Protein AF-A0A8J6NUK6-F1 (afdb_monomer_lite)

Secondary structure (DSSP, 8-state):
-HHHHHHHHHHHHHHHHHHHHHHHHHHHHS---THHHHHHHHHHHHHHHHHHHS---HHHHHHHHHHHHHHHHHHHHHHHTTTGGGS-HHHHHHHHHHHHHHHHHHHHHHHHHTT-

Foldseek 3Di:
DVVVVVVVVVVVVVVVVVVVVVCVVCVPPLADQLLLVLLVVVLVVVLVVCVVVDVDDSVVSCVVSVVVSVVVVVVCCCVLPVVLVPDDSVVSHVSNVVVNVVNSVVSVVVVVVVVD

Sequence (116 aa):
MIQVLISGLFLGGVYALLAVGLSMAFGIMGVLNLAHGSLAVLAAILYKKTLVRISISPWALGALVAPLFLGLGCMLHLLLVAPFRRLAAAGQIVASLTASLGVALILEDVFVWWQG

InterPro domains:
  IPR052157 Branched-chain amino acid transport system permease [PTHR11795] (1-115)

pLDDT: mean 81.41, std 10.53, range [55.66, 97.0]

Organism: NCBI:txid2841695

Structure (mmCIF, N/CA/C/O backbone):
data_AF-A0A8J6NUK6-F1
#
_entry.id   AF-A0A8J6NUK6-F1
#
loop_
_atom_site.group_PDB
_atom_site.id
_atom_site.type_symbol
_atom_site.label_atom_id
_atom_site.label_alt_id
_atom_site.label_comp_id
_atom_site.label_asym_id
_atom_site.label_entity_id
_atom_site.label_seq_id
_atom_site.pdbx_PDB_ins_code
_atom_site.Cartn_x
_atom_site.Cartn_y
_atom_site.Cartn_z
_atom_site.occupancy
_atom_site.B_iso_or_equiv
_atom_site.auth_seq_id
_atom_site.auth_comp_id
_atom_site.auth_asym_id
_atom_site.auth_atom_id
_atom_site.pdbx_PDB_model_num
ATOM 1 N N . MET A 1 1 ? 17.010 -27.989 19.980 1.00 82.75 1 MET A N 1
ATOM 2 C CA . MET A 1 1 ? 16.172 -27.288 20.983 1.00 82.75 1 MET A CA 1
ATOM 3 C C . MET A 1 1 ? 16.450 -25.786 21.004 1.00 82.75 1 MET A C 1
ATOM 5 O O . MET A 1 1 ? 15.534 -25.036 20.704 1.00 82.75 1 MET A O 1
ATOM 9 N N . ILE A 1 2 ? 17.694 -25.334 21.235 1.00 91.81 2 ILE A N 1
ATOM 10 C CA . ILE A 1 2 ? 18.039 -23.893 21.251 1.00 91.81 2 ILE A CA 1
ATOM 11 C C . ILE A 1 2 ? 17.669 -23.163 19.944 1.00 91.81 2 ILE A C 1
ATOM 13 O O . ILE A 1 2 ? 17.117 -22.071 19.970 1.00 91.81 2 ILE A O 1
ATOM 17 N N . GLN A 1 3 ? 17.891 -23.810 18.797 1.00 90.56 3 GLN A N 1
ATOM 18 C CA . GLN A 1 3 ? 17.586 -23.249 17.479 1.00 90.56 3 GLN A CA 1
ATOM 19 C C . GLN A 1 3 ? 16.086 -22.998 17.278 1.00 90.56 3 GLN A C 1
ATOM 21 O O . GLN A 1 3 ? 15.712 -21.982 16.712 1.00 90.56 3 GLN A O 1
ATOM 26 N N . VAL A 1 4 ? 15.227 -23.880 17.798 1.00 94.56 4 VAL A N 1
ATOM 27 C CA . VAL A 1 4 ? 13.766 -23.719 17.721 1.00 94.56 4 VAL A CA 1
ATOM 28 C C . VAL A 1 4 ? 13.307 -22.548 18.590 1.00 94.56 4 VAL A C 1
ATOM 30 O O . VAL A 1 4 ? 12.456 -21.778 18.157 1.00 94.56 4 VAL A O 1
ATOM 33 N N . LEU A 1 5 ? 13.909 -22.361 19.772 1.00 95.75 5 LEU A N 1
ATOM 34 C CA . LEU A 1 5 ? 13.648 -21.186 20.612 1.00 95.75 5 LEU A CA 1
ATOM 35 C C . LEU A 1 5 ? 14.030 -19.888 19.897 1.00 95.75 5 LEU A C 1
ATOM 37 O O . LEU A 1 5 ? 13.249 -18.942 19.884 1.00 95.75 5 LEU A O 1
ATOM 41 N N . ILE A 1 6 ? 15.217 -19.853 19.289 1.00 96.00 6 ILE A N 1
ATOM 42 C CA . ILE A 1 6 ? 15.708 -18.677 18.566 1.00 96.00 6 ILE A CA 1
ATOM 43 C C . ILE A 1 6 ? 14.787 -18.377 17.378 1.00 96.00 6 ILE A C 1
ATOM 45 O O . ILE A 1 6 ? 14.297 -17.258 17.259 1.00 96.00 6 ILE A O 1
ATOM 49 N N . SER A 1 7 ? 14.469 -19.368 16.541 1.00 95.00 7 SER A N 1
ATOM 50 C CA . SER A 1 7 ? 13.540 -19.190 15.418 1.00 95.00 7 SER A CA 1
ATOM 51 C C . SER A 1 7 ? 12.146 -18.742 15.868 1.00 95.00 7 SER A C 1
ATOM 53 O O . SER A 1 7 ? 11.558 -17.872 15.232 1.00 95.00 7 SER A O 1
ATOM 55 N N . GLY A 1 8 ? 11.634 -19.283 16.978 1.00 95.25 8 GLY A N 1
ATOM 56 C CA . GLY A 1 8 ? 10.360 -18.867 17.563 1.00 95.25 8 GLY A CA 1
ATOM 57 C C . GLY A 1 8 ? 10.376 -17.414 18.042 1.00 95.25 8 GLY A C 1
ATOM 58 O O . GLY A 1 8 ? 9.422 -16.681 17.793 1.00 95.25 8 GLY A O 1
ATOM 59 N N . LEU A 1 9 ? 11.479 -16.970 18.654 1.00 96.62 9 LEU A N 1
ATOM 60 C CA . LEU A 1 9 ? 11.662 -15.581 19.076 1.00 96.62 9 LEU A CA 1
ATOM 61 C C . LEU A 1 9 ? 11.715 -14.626 17.877 1.00 96.62 9 LEU A C 1
ATOM 63 O O . LEU A 1 9 ? 11.047 -13.596 17.893 1.00 96.62 9 LEU A O 1
ATOM 67 N N . PHE A 1 10 ? 12.462 -14.972 16.825 1.00 97.00 10 PHE A N 1
ATOM 68 C CA . PHE A 1 10 ? 12.520 -14.170 15.598 1.00 97.00 10 PHE A CA 1
ATOM 69 C C . PHE A 1 10 ? 11.149 -14.055 14.932 1.00 97.00 10 PHE A C 1
ATOM 71 O O . PHE A 1 10 ? 10.722 -12.958 14.578 1.00 97.00 10 PHE A O 1
ATOM 78 N N . LEU A 1 11 ? 10.435 -15.174 14.802 1.00 96.75 11 LEU A N 1
ATOM 79 C CA . LEU A 1 11 ? 9.109 -15.196 14.197 1.00 96.75 11 LEU A CA 1
ATOM 80 C C . LEU A 1 11 ? 8.096 -14.400 15.039 1.00 96.75 11 LEU A C 1
ATOM 82 O O . LEU A 1 11 ? 7.338 -13.597 14.501 1.00 96.75 11 LEU A O 1
ATOM 86 N N . GLY A 1 12 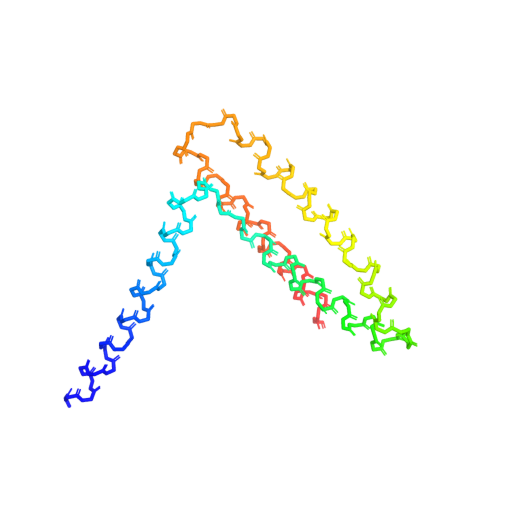? 8.138 -14.557 16.366 1.00 96.38 12 GLY A N 1
ATOM 87 C CA . GLY A 1 12 ? 7.344 -13.762 17.302 1.00 96.38 12 GLY A CA 1
ATOM 88 C C . GLY A 1 12 ? 7.658 -12.268 17.217 1.00 96.38 12 GLY A C 1
ATOM 89 O O . GLY A 1 12 ? 6.741 -11.453 17.233 1.00 96.38 12 GLY A O 1
ATOM 90 N N . GLY A 1 13 ? 8.931 -11.903 17.044 1.00 96.38 13 GLY A N 1
ATOM 91 C CA . GLY A 1 13 ? 9.367 -10.525 16.825 1.00 96.38 13 GLY A CA 1
ATOM 92 C C . GLY A 1 13 ? 8.792 -9.918 15.545 1.00 96.38 13 GLY A C 1
ATOM 93 O O . GLY A 1 13 ? 8.273 -8.805 15.579 1.00 96.38 13 GLY A O 1
ATOM 94 N N . VAL A 1 14 ? 8.803 -10.661 14.433 1.00 97.00 14 VAL A N 1
ATOM 95 C CA . VAL A 1 14 ? 8.172 -10.223 13.175 1.00 97.00 14 VAL A CA 1
ATOM 96 C C . VAL A 1 14 ? 6.671 -9.993 13.369 1.00 97.00 14 VAL A C 1
ATOM 98 O O . VAL A 1 14 ? 6.163 -8.943 12.980 1.00 97.00 14 VAL A O 1
ATOM 101 N N . TYR A 1 15 ? 5.960 -10.914 14.027 1.00 95.19 15 TYR A N 1
ATOM 102 C CA . TYR A 1 15 ? 4.526 -10.746 14.288 1.00 95.19 15 TYR A CA 1
ATOM 103 C C . TYR A 1 15 ? 4.217 -9.597 15.257 1.00 95.19 15 TYR A C 1
ATOM 105 O O . TYR A 1 15 ? 3.254 -8.862 15.039 1.00 95.19 15 TYR A O 1
ATOM 113 N N . ALA A 1 16 ? 5.042 -9.394 16.286 1.00 96.00 16 ALA A N 1
ATOM 114 C CA . ALA A 1 16 ? 4.909 -8.265 17.200 1.00 96.00 16 ALA A CA 1
ATOM 115 C C . ALA A 1 16 ? 5.099 -6.928 16.468 1.00 96.00 16 ALA A C 1
ATOM 117 O O . ALA A 1 16 ? 4.305 -6.008 16.652 1.00 96.00 16 ALA A O 1
ATOM 118 N N . LEU A 1 17 ? 6.098 -6.831 15.585 1.00 95.94 17 LEU A N 1
ATOM 119 C CA . LEU A 1 17 ? 6.331 -5.640 14.765 1.00 95.94 17 LEU A CA 1
ATOM 120 C C . LEU A 1 17 ? 5.171 -5.367 13.801 1.00 95.94 17 LEU A C 1
ATOM 122 O O . LEU A 1 17 ? 4.753 -4.217 13.673 1.00 95.94 17 LEU A O 1
ATOM 126 N N . LEU A 1 18 ? 4.610 -6.405 13.170 1.00 93.44 18 LEU A N 1
ATOM 127 C CA . LEU A 1 18 ? 3.424 -6.271 12.317 1.00 93.44 18 LEU A CA 1
ATOM 128 C C . LEU A 1 18 ? 2.220 -5.733 13.103 1.00 93.44 18 LEU A C 1
ATOM 130 O O . LEU A 1 18 ? 1.558 -4.797 12.653 1.00 93.44 18 LEU A O 1
ATOM 134 N N . ALA A 1 19 ? 1.963 -6.279 14.295 1.00 91.81 19 ALA A N 1
ATOM 135 C CA . ALA A 1 19 ? 0.872 -5.833 15.157 1.00 91.81 19 ALA A CA 1
ATOM 136 C C . ALA A 1 19 ? 1.060 -4.380 15.629 1.00 91.81 19 ALA A C 1
ATOM 138 O O . ALA A 1 19 ? 0.116 -3.590 15.583 1.00 91.81 19 ALA A O 1
ATOM 139 N N . VAL A 1 20 ? 2.276 -4.006 16.038 1.00 93.75 20 VAL A N 1
ATOM 140 C CA . VAL A 1 20 ? 2.603 -2.634 16.458 1.00 93.75 20 VAL A CA 1
ATOM 141 C C . VAL A 1 20 ? 2.470 -1.655 15.294 1.00 93.75 20 VAL A C 1
ATOM 143 O O . VAL A 1 20 ? 1.867 -0.599 15.466 1.00 93.75 20 VAL A O 1
ATOM 146 N N . GLY A 1 21 ? 2.971 -2.001 14.106 1.00 87.06 21 GLY A N 1
ATOM 147 C CA . GLY A 1 21 ? 2.864 -1.152 12.919 1.00 87.06 21 GLY A CA 1
ATOM 148 C C . GLY A 1 21 ? 1.411 -0.888 12.526 1.00 87.06 21 GLY A C 1
ATOM 149 O O . GLY A 1 21 ? 1.031 0.257 12.279 1.00 87.06 21 GLY A O 1
ATOM 150 N N . LEU A 1 22 ? 0.576 -1.928 12.547 1.00 84.56 22 LEU A N 1
ATOM 151 C CA . LEU A 1 22 ? -0.848 -1.803 12.258 1.00 84.56 22 LEU A CA 1
ATOM 152 C C . LEU A 1 22 ? -1.581 -0.988 13.343 1.00 84.56 22 LEU A C 1
ATOM 154 O O . LEU A 1 22 ? -2.366 -0.097 13.021 1.00 84.56 22 LEU A O 1
ATOM 158 N N . SER A 1 23 ? -1.274 -1.231 14.620 1.00 85.44 23 SER A N 1
ATOM 159 C CA . SER A 1 23 ? -1.813 -0.463 15.751 1.00 85.44 23 SER A CA 1
ATOM 160 C C . SER A 1 23 ? -1.443 1.021 15.671 1.00 85.44 23 SER A C 1
ATOM 162 O O . SER A 1 23 ? -2.299 1.880 15.855 1.00 85.44 23 SER A O 1
ATOM 164 N N . MET A 1 24 ? -0.197 1.342 15.314 1.00 84.81 24 MET A N 1
ATOM 165 C CA . MET A 1 24 ? 0.262 2.720 15.132 1.00 84.81 24 MET A CA 1
ATOM 166 C C . MET A 1 24 ? -0.421 3.398 13.938 1.00 84.81 24 MET A C 1
ATOM 168 O O . MET A 1 24 ? -0.850 4.547 14.049 1.00 84.81 24 MET A O 1
ATOM 172 N N . ALA A 1 25 ? -0.573 2.687 12.816 1.00 77.62 25 ALA A N 1
ATOM 173 C CA . ALA A 1 25 ? -1.290 3.196 11.649 1.00 77.62 25 ALA A CA 1
ATOM 174 C C . ALA A 1 25 ? -2.743 3.565 11.997 1.00 77.62 25 ALA A C 1
ATOM 176 O O . ALA A 1 25 ? -3.213 4.641 11.620 1.00 77.62 25 ALA A O 1
ATOM 177 N N . PHE A 1 26 ? -3.433 2.722 12.774 1.00 74.06 26 PHE A N 1
ATOM 178 C CA . PHE A 1 26 ? -4.785 3.011 13.259 1.00 74.06 26 PHE A CA 1
ATOM 179 C C . PHE A 1 26 ? -4.830 4.099 14.330 1.00 74.06 26 PHE A C 1
ATOM 181 O O . PHE A 1 26 ? -5.721 4.946 14.299 1.00 74.06 26 PHE A O 1
ATOM 188 N N . GLY A 1 27 ? -3.875 4.089 15.259 1.00 72.12 27 GLY A N 1
ATOM 189 C CA . GLY A 1 27 ? -3.851 4.974 16.419 1.00 72.12 27 GLY A CA 1
ATOM 190 C C . GLY A 1 27 ? -3.643 6.445 16.069 1.00 72.12 27 GLY A C 1
ATOM 191 O O . GLY A 1 27 ? -4.123 7.307 16.798 1.00 72.12 27 GLY A O 1
ATOM 192 N N . ILE A 1 28 ? -2.963 6.739 14.955 1.00 73.62 28 ILE A N 1
ATOM 193 C CA . ILE A 1 28 ? -2.656 8.119 14.547 1.00 73.62 28 ILE A CA 1
ATOM 194 C C . ILE A 1 28 ? -3.616 8.620 13.460 1.00 73.62 28 ILE A C 1
ATOM 196 O O . ILE A 1 28 ? -4.079 9.755 13.540 1.00 73.62 28 ILE A O 1
ATOM 200 N N . MET A 1 29 ? -3.919 7.809 12.437 1.00 67.44 29 MET A N 1
ATOM 201 C CA . MET A 1 29 ? -4.705 8.278 11.284 1.00 67.44 29 MET A CA 1
ATOM 202 C C . MET A 1 29 ? -6.220 8.133 11.464 1.00 67.44 29 MET A C 1
ATOM 204 O O . MET A 1 29 ? -6.972 8.806 10.762 1.00 67.44 29 MET A O 1
ATOM 208 N N . GLY A 1 30 ? -6.694 7.250 12.352 1.00 64.56 30 GLY A N 1
ATOM 209 C CA . GLY A 1 30 ? -8.129 6.995 12.561 1.00 64.56 30 GLY A CA 1
ATOM 210 C C . GLY A 1 30 ? -8.880 6.425 11.343 1.00 64.56 30 GLY A C 1
ATOM 211 O O . GLY A 1 30 ? -10.073 6.151 11.432 1.00 64.56 30 GLY A O 1
ATOM 212 N N . VAL A 1 31 ? -8.200 6.241 10.206 1.00 65.31 31 VAL A N 1
ATOM 213 C CA . VAL A 1 31 ? -8.721 5.705 8.943 1.00 65.31 31 VAL A CA 1
ATOM 214 C C . VAL A 1 31 ? -7.579 4.966 8.242 1.00 65.31 31 VAL A C 1
ATOM 216 O O . VAL 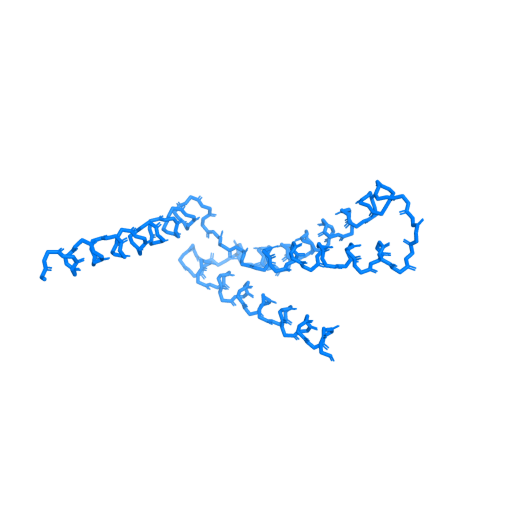A 1 31 ? -6.516 5.545 8.020 1.00 65.31 31 VAL A O 1
ATOM 219 N N . LEU A 1 32 ? -7.794 3.703 7.863 1.00 71.00 32 LEU A N 1
ATOM 220 C CA . LEU A 1 32 ? -6.856 2.946 7.028 1.00 71.00 32 LEU A CA 1
ATOM 221 C C . LEU A 1 32 ? -7.440 2.788 5.627 1.00 71.00 32 LEU A C 1
ATOM 223 O O . LEU A 1 32 ? -8.528 2.243 5.465 1.00 71.00 32 LEU A O 1
ATOM 227 N N . ASN A 1 33 ? -6.707 3.251 4.616 1.00 76.94 33 ASN A N 1
ATOM 228 C CA . ASN A 1 33 ? -7.083 3.093 3.216 1.00 76.94 33 ASN A CA 1
ATOM 229 C C . ASN A 1 33 ? -6.203 2.027 2.550 1.00 76.94 33 ASN A C 1
ATOM 231 O O . ASN A 1 33 ? -5.140 2.341 2.013 1.00 76.94 33 ASN A O 1
ATOM 235 N N . LEU A 1 34 ? -6.657 0.771 2.569 1.00 76.94 34 LEU A N 1
ATOM 236 C CA . LEU A 1 34 ? -5.946 -0.347 1.936 1.00 76.94 34 LEU A CA 1
ATOM 237 C C . LEU A 1 34 ? -5.974 -0.279 0.399 1.00 76.94 34 LEU A C 1
ATOM 239 O O . LEU A 1 34 ? -5.026 -0.710 -0.260 1.00 76.94 34 LEU A O 1
ATOM 243 N N . ALA A 1 35 ? -7.004 0.345 -0.181 1.00 80.00 35 ALA A N 1
ATOM 244 C CA . ALA A 1 35 ? -7.138 0.503 -1.628 1.00 80.00 35 ALA A CA 1
ATOM 245 C C . ALA A 1 35 ? -6.022 1.373 -2.236 1.00 80.00 35 ALA A C 1
ATOM 247 O O . ALA A 1 35 ? -5.652 1.188 -3.397 1.00 80.00 35 ALA A O 1
ATOM 248 N N . HIS A 1 36 ? -5.427 2.284 -1.458 1.00 81.25 36 HIS A N 1
ATOM 249 C CA . HIS A 1 36 ? -4.315 3.112 -1.927 1.00 81.25 36 HIS A CA 1
ATOM 250 C C . HIS A 1 36 ? -3.112 2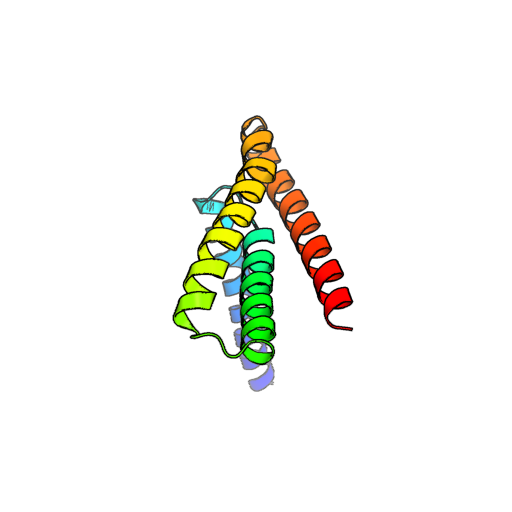.276 -2.397 1.00 81.25 36 HIS A C 1
ATOM 252 O O . HIS A 1 36 ? -2.536 2.569 -3.444 1.00 81.25 36 HIS A O 1
ATOM 258 N N . GLY A 1 37 ? -2.777 1.204 -1.668 1.00 82.25 37 GLY A N 1
ATOM 259 C CA . GLY A 1 37 ? -1.696 0.294 -2.052 1.00 82.25 37 GLY A CA 1
ATOM 260 C C . GLY A 1 37 ? -1.986 -0.405 -3.381 1.00 82.25 37 GLY A C 1
ATOM 261 O O . GLY A 1 37 ? -1.156 -0.375 -4.288 1.00 82.25 37 GLY A O 1
ATOM 262 N N . SER A 1 38 ? -3.198 -0.949 -3.536 1.00 84.94 38 SER A N 1
ATOM 263 C CA . SER A 1 38 ? -3.629 -1.611 -4.779 1.00 84.94 38 SER A CA 1
ATOM 264 C C . SER A 1 38 ? -3.615 -0.671 -5.995 1.00 84.94 38 SER A C 1
ATOM 266 O O . SER A 1 38 ? -3.150 -1.049 -7.070 1.00 84.94 38 SER A O 1
ATOM 268 N N . LEU A 1 39 ? -4.015 0.595 -5.820 1.00 85.50 39 LEU A N 1
ATOM 269 C CA . LEU A 1 39 ? -3.934 1.626 -6.859 1.00 85.50 39 LEU A CA 1
ATOM 270 C C . LEU A 1 39 ? -2.493 1.928 -7.282 1.00 85.50 39 LEU A C 1
ATOM 272 O O . LEU A 1 39 ? -2.227 2.089 -8.472 1.00 85.50 39 LEU A O 1
ATOM 276 N N . ALA A 1 40 ? -1.566 2.020 -6.326 1.00 86.75 40 ALA A N 1
ATOM 277 C CA . ALA A 1 40 ? -0.162 2.295 -6.620 1.00 86.75 40 ALA A CA 1
ATOM 278 C C . ALA A 1 40 ? 0.478 1.152 -7.426 1.00 86.75 40 ALA A C 1
ATOM 280 O O . ALA A 1 40 ? 1.204 1.396 -8.393 1.00 86.75 40 ALA A O 1
ATOM 281 N N . VAL A 1 41 ? 0.152 -0.097 -7.079 1.00 88.38 41 VAL A N 1
ATOM 282 C CA . VAL A 1 41 ? 0.579 -1.283 -7.836 1.00 88.38 41 VAL A CA 1
ATOM 283 C C . VAL A 1 41 ? -0.005 -1.258 -9.251 1.00 88.38 41 VAL A C 1
ATOM 285 O O . VAL A 1 41 ? 0.727 -1.462 -10.224 1.00 88.38 41 VAL A O 1
ATOM 288 N N . LEU A 1 42 ? -1.292 -0.926 -9.390 1.00 86.56 42 LEU A N 1
ATOM 289 C CA . LEU A 1 42 ? -1.946 -0.794 -10.691 1.00 86.56 42 LEU A CA 1
ATOM 290 C C . LEU A 1 42 ? -1.247 0.262 -11.567 1.00 86.56 42 LEU A C 1
ATOM 292 O O . LEU A 1 42 ? -0.962 -0.001 -12.737 1.00 86.56 42 LEU A O 1
ATOM 296 N N . ALA A 1 43 ? -0.893 1.415 -10.991 1.00 87.19 43 ALA A N 1
ATOM 297 C CA . ALA A 1 43 ? -0.164 2.481 -11.677 1.00 87.19 43 ALA A CA 1
ATOM 298 C C . ALA A 1 43 ? 1.188 2.007 -12.216 1.00 87.19 43 ALA A C 1
ATOM 300 O O . ALA A 1 43 ? 1.504 2.216 -13.390 1.00 87.19 43 ALA A O 1
ATOM 301 N N . ALA A 1 44 ? 1.971 1.328 -11.374 1.00 87.88 44 ALA A N 1
ATOM 302 C CA . ALA A 1 44 ? 3.296 0.835 -11.730 1.00 87.88 44 ALA A CA 1
ATOM 303 C C . ALA A 1 44 ? 3.244 -0.177 -12.884 1.00 87.88 44 ALA A C 1
ATOM 305 O O . ALA A 1 44 ? 4.098 -0.173 -13.775 1.00 87.88 44 ALA A O 1
ATOM 306 N N . ILE A 1 45 ? 2.223 -1.032 -12.907 1.00 86.19 45 ILE A N 1
ATOM 307 C CA . ILE A 1 45 ? 2.092 -2.061 -13.939 1.00 86.19 45 ILE A CA 1
ATOM 308 C C . ILE A 1 45 ? 1.575 -1.465 -15.243 1.00 86.19 45 ILE A C 1
ATOM 310 O O . ILE A 1 45 ? 2.075 -1.822 -16.312 1.00 86.19 45 ILE A O 1
ATOM 314 N N . LEU A 1 46 ? 0.620 -0.537 -15.174 1.00 86.00 46 LEU A N 1
ATOM 315 C CA . LEU A 1 46 ? 0.128 0.174 -16.349 1.00 86.00 46 LEU A CA 1
ATOM 316 C C . LEU A 1 46 ? 1.259 0.981 -17.002 1.00 86.00 46 LEU A C 1
ATOM 318 O O . LEU A 1 46 ? 1.448 0.910 -18.218 1.00 86.00 46 LEU A O 1
ATOM 322 N N . TYR A 1 47 ? 2.082 1.645 -16.187 1.00 88.12 47 TYR A N 1
ATOM 323 C CA . TYR A 1 47 ? 3.319 2.296 -16.615 1.00 88.12 47 TYR A CA 1
ATOM 324 C C . TYR A 1 47 ? 4.272 1.310 -17.306 1.00 88.12 47 TYR A C 1
ATOM 326 O O . TYR A 1 47 ? 4.667 1.538 -18.450 1.00 88.12 47 TYR A O 1
ATOM 334 N N . LYS A 1 48 ? 4.576 0.166 -16.675 1.00 87.25 48 LYS A N 1
ATOM 335 C CA . LYS A 1 48 ? 5.460 -0.861 -17.249 1.00 87.25 48 LYS A CA 1
ATOM 336 C C . LYS A 1 48 ? 4.936 -1.412 -18.581 1.00 87.25 48 LYS A C 1
ATOM 338 O O . LYS A 1 48 ? 5.693 -1.467 -19.546 1.00 87.25 48 LYS A O 1
ATOM 343 N N . LYS A 1 49 ? 3.663 -1.825 -18.669 1.00 85.00 49 LYS A N 1
ATOM 344 C CA . LYS A 1 49 ? 3.098 -2.380 -19.917 1.00 85.00 49 LYS A CA 1
ATOM 345 C C . LYS A 1 49 ? 3.108 -1.344 -21.044 1.00 85.00 49 LYS A C 1
ATOM 347 O O . LYS A 1 49 ? 3.360 -1.706 -22.191 1.00 85.00 49 LYS A O 1
ATOM 352 N N . THR A 1 50 ? 2.855 -0.076 -20.726 1.00 84.31 50 THR A N 1
ATOM 353 C CA . THR A 1 50 ? 2.814 0.998 -21.728 1.00 84.31 50 THR A CA 1
ATOM 354 C C . THR A 1 50 ? 4.216 1.359 -22.214 1.00 84.31 50 THR A C 1
ATOM 356 O O . THR A 1 50 ? 4.403 1.489 -23.417 1.00 84.31 50 THR A O 1
ATOM 359 N N . LEU A 1 51 ? 5.211 1.396 -21.320 1.00 86.69 51 LEU A N 1
ATOM 360 C CA . LEU A 1 51 ? 6.628 1.552 -21.680 1.00 86.69 51 LEU A CA 1
ATOM 361 C C . LEU A 1 51 ? 7.133 0.463 -22.632 1.00 86.69 51 LEU A C 1
ATOM 363 O O . LEU A 1 51 ? 7.929 0.737 -23.522 1.00 86.69 51 LEU A O 1
ATOM 367 N N . VAL A 1 52 ? 6.695 -0.782 -22.427 1.00 81.44 52 VAL A N 1
ATOM 368 C CA . VAL A 1 52 ? 7.123 -1.918 -23.257 1.00 81.44 52 VAL A CA 1
ATOM 369 C C . VAL A 1 52 ? 6.455 -1.892 -24.635 1.00 81.44 52 VAL A C 1
ATOM 371 O O . VAL A 1 52 ? 7.072 -2.293 -25.617 1.00 81.44 52 VAL A O 1
ATOM 374 N N . ARG A 1 53 ? 5.199 -1.437 -24.727 1.00 78.25 53 ARG A N 1
ATOM 375 C CA . ARG A 1 53 ? 4.441 -1.409 -25.992 1.00 78.25 53 ARG A CA 1
ATOM 376 C C . ARG A 1 53 ? 4.686 -0.157 -26.823 1.00 78.25 53 ARG A C 1
ATOM 378 O O . ARG A 1 53 ? 4.595 -0.218 -28.043 1.00 78.25 53 ARG A O 1
ATOM 385 N N . ILE A 1 54 ? 4.941 0.969 -26.170 1.00 75.25 54 ILE A N 1
ATOM 386 C CA . ILE A 1 54 ? 5.110 2.263 -26.813 1.00 75.25 54 ILE A CA 1
ATOM 387 C C . ILE A 1 54 ? 6.448 2.815 -26.334 1.00 75.25 54 ILE A C 1
ATOM 389 O O . ILE A 1 54 ? 6.600 3.134 -25.158 1.00 75.25 54 ILE A O 1
ATOM 393 N N . SER A 1 55 ? 7.421 2.924 -27.240 1.00 73.44 55 SER A N 1
ATOM 394 C CA . SER A 1 55 ? 8.769 3.450 -26.973 1.00 73.44 55 SER A CA 1
ATOM 395 C C . SER A 1 55 ? 8.769 4.972 -26.733 1.00 73.44 55 SER A C 1
ATOM 397 O O . SER A 1 55 ? 9.517 5.718 -27.358 1.00 73.44 55 SER A O 1
ATOM 399 N N . ILE A 1 56 ? 7.890 5.451 -25.852 1.00 78.44 56 ILE A N 1
ATOM 400 C CA . ILE A 1 56 ? 7.833 6.831 -25.372 1.00 78.44 56 ILE A CA 1
ATOM 401 C C . ILE A 1 56 ? 8.914 7.029 -24.303 1.00 78.44 56 ILE A C 1
ATOM 403 O O . ILE A 1 56 ? 9.250 6.111 -23.554 1.00 78.44 56 ILE A O 1
ATOM 407 N N . SER A 1 57 ? 9.437 8.255 -24.204 1.00 85.31 57 SER A N 1
ATOM 408 C CA . SER A 1 57 ? 10.338 8.654 -23.119 1.00 85.31 57 SER A CA 1
ATOM 409 C C . SER A 1 57 ? 9.726 8.322 -21.743 1.00 85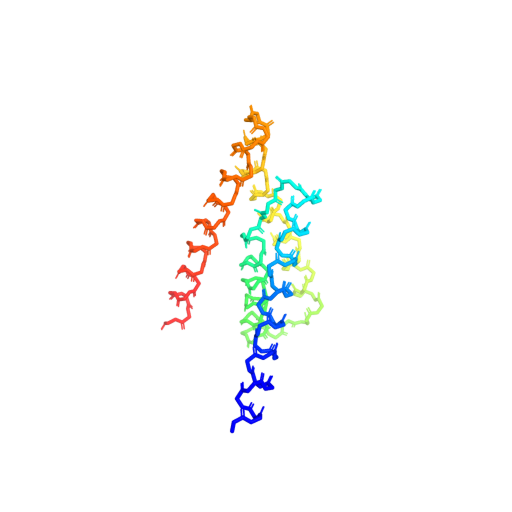.31 57 SER A C 1
ATOM 411 O O . SER A 1 57 ? 8.612 8.778 -21.460 1.00 85.31 57 SER A O 1
ATOM 413 N N . PRO A 1 58 ? 10.439 7.599 -20.856 1.00 83.69 58 PRO A N 1
ATOM 414 C CA . PRO A 1 58 ? 9.947 7.229 -19.523 1.00 83.69 58 PRO A CA 1
ATOM 415 C C . PRO A 1 58 ? 9.405 8.417 -18.719 1.00 83.69 58 PRO A C 1
ATOM 417 O O . PRO A 1 58 ? 8.393 8.316 -18.029 1.00 83.69 58 PRO A O 1
ATOM 420 N N . TRP A 1 59 ? 10.034 9.580 -18.885 1.00 86.75 59 TRP A N 1
ATOM 421 C CA . TRP A 1 59 ? 9.654 10.826 -18.228 1.00 86.75 59 TRP A CA 1
ATOM 422 C C . TRP A 1 59 ? 8.289 11.348 -18.690 1.00 86.75 59 TRP A C 1
ATOM 424 O O . TRP A 1 59 ? 7.481 11.769 -17.866 1.00 86.75 59 TRP A O 1
ATOM 434 N N . ALA A 1 60 ? 8.003 11.274 -19.993 1.00 86.88 60 ALA A N 1
ATOM 435 C CA . ALA A 1 60 ? 6.732 11.728 -20.556 1.00 86.88 60 ALA A CA 1
ATOM 436 C C . ALA A 1 60 ? 5.573 10.817 -20.131 1.00 86.88 60 ALA A C 1
ATOM 438 O O . ALA A 1 60 ? 4.494 11.298 -19.788 1.00 86.88 60 ALA A O 1
ATOM 439 N N . LEU A 1 61 ? 5.806 9.501 -20.089 1.00 87.56 61 LEU A N 1
ATOM 440 C CA . LEU A 1 61 ? 4.799 8.561 -19.607 1.00 87.56 61 LEU A CA 1
ATOM 441 C C . LEU A 1 61 ? 4.555 8.725 -18.100 1.00 87.56 61 LEU A C 1
ATOM 443 O O . LEU A 1 61 ? 3.407 8.713 -17.662 1.00 87.56 61 LEU A O 1
ATOM 447 N N . GLY A 1 62 ? 5.614 8.923 -17.310 1.00 85.19 62 GLY A N 1
ATOM 448 C CA . GLY A 1 62 ? 5.498 9.169 -15.872 1.00 85.19 62 GLY A CA 1
ATOM 449 C C . GLY A 1 62 ? 4.684 10.429 -15.576 1.00 85.19 62 GLY A C 1
ATOM 450 O O . GLY A 1 62 ? 3.795 10.401 -14.727 1.00 85.19 62 GLY A O 1
ATOM 451 N N . ALA A 1 63 ? 4.912 11.496 -16.348 1.00 88.81 63 ALA A N 1
ATOM 452 C CA . ALA A 1 63 ? 4.160 12.743 -16.251 1.00 88.81 63 ALA A CA 1
ATOM 453 C C . ALA A 1 63 ? 2.665 12.596 -16.593 1.00 88.81 63 ALA A C 1
ATOM 455 O O . ALA A 1 63 ? 1.867 13.398 -16.120 1.00 88.81 63 ALA A O 1
ATOM 456 N N . LEU A 1 64 ? 2.269 11.580 -17.370 1.00 87.38 64 LEU A N 1
ATOM 457 C CA . LEU A 1 64 ? 0.866 11.290 -17.688 1.00 87.38 64 LEU A CA 1
ATOM 458 C C . LEU A 1 64 ? 0.215 10.346 -16.665 1.00 87.38 64 LEU A C 1
ATOM 460 O O . LEU A 1 64 ? -0.908 10.578 -16.220 1.00 87.38 64 LEU A O 1
ATOM 464 N N . VAL A 1 65 ? 0.918 9.278 -16.279 1.00 87.12 65 VAL A N 1
ATOM 465 C CA . VAL A 1 65 ? 0.397 8.254 -15.361 1.00 87.12 65 VAL A CA 1
ATOM 466 C C . VAL A 1 65 ? 0.239 8.814 -13.945 1.00 87.12 65 VAL A C 1
ATOM 468 O O . VAL A 1 65 ? -0.762 8.530 -13.290 1.00 87.12 65 VAL A O 1
ATOM 471 N N . ALA A 1 66 ? 1.175 9.648 -13.482 1.00 86.38 66 ALA A N 1
ATOM 472 C CA . ALA A 1 66 ? 1.126 10.238 -12.145 1.00 86.38 66 ALA A CA 1
ATOM 473 C C . ALA A 1 66 ? -0.164 11.047 -11.870 1.00 86.38 66 ALA A C 1
ATOM 475 O O . ALA A 1 66 ? -0.860 10.712 -10.910 1.00 86.38 66 ALA A O 1
ATOM 476 N N . PRO A 1 67 ? -0.554 12.055 -12.679 1.00 88.62 67 PRO A N 1
ATOM 477 C CA . PRO A 1 67 ? -1.783 12.812 -12.438 1.00 88.62 67 PRO A CA 1
ATOM 478 C C . PRO A 1 67 ? -3.050 11.972 -12.635 1.00 88.62 67 PRO A C 1
ATOM 480 O O . PRO A 1 67 ? -4.025 12.177 -11.914 1.00 88.62 67 PRO A O 1
ATOM 483 N N . LEU A 1 68 ? -3.041 10.997 -13.551 1.00 89.06 68 LEU A N 1
ATOM 484 C CA . LEU A 1 68 ? -4.178 10.098 -13.764 1.00 89.06 68 LEU A CA 1
ATOM 485 C C . LEU A 1 68 ? -4.487 9.283 -12.497 1.00 89.06 68 LEU A C 1
ATOM 487 O O . LEU A 1 68 ? -5.626 9.248 -12.027 1.00 89.06 68 LEU A O 1
ATOM 491 N N . PHE A 1 69 ? -3.460 8.663 -11.912 1.00 86.94 69 PHE A N 1
ATOM 492 C CA . PHE A 1 69 ? -3.609 7.858 -10.700 1.00 86.94 69 PHE A CA 1
ATOM 493 C C . PHE A 1 69 ? -3.785 8.702 -9.439 1.00 86.94 69 PHE A C 1
ATOM 495 O O . PHE A 1 69 ? -4.469 8.269 -8.513 1.00 86.94 69 PHE A O 1
ATOM 502 N N . LEU A 1 70 ? -3.257 9.927 -9.419 1.00 86.88 70 LEU A N 1
ATOM 503 C CA . LEU A 1 70 ? -3.568 10.905 -8.380 1.00 86.88 70 LEU A CA 1
ATOM 504 C C . LEU A 1 70 ? -5.058 11.285 -8.409 1.00 86.88 70 LEU A C 1
ATOM 506 O O . LEU A 1 70 ? -5.701 11.317 -7.361 1.00 86.88 70 LEU A O 1
ATOM 510 N N . GLY A 1 71 ? -5.628 11.499 -9.598 1.00 87.62 71 GLY A N 1
ATOM 511 C CA . GLY A 1 71 ? -7.057 11.756 -9.784 1.00 87.62 71 GLY A CA 1
ATOM 512 C C . GLY A 1 71 ? -7.927 10.586 -9.323 1.00 87.62 71 GLY A C 1
ATOM 513 O O . GLY A 1 71 ? -8.851 10.783 -8.535 1.00 87.62 71 GLY A O 1
ATOM 514 N N . LEU A 1 72 ? -7.589 9.361 -9.735 1.00 84.56 72 LEU A N 1
ATOM 515 C CA . LEU A 1 72 ? -8.272 8.141 -9.284 1.00 84.56 72 LEU A CA 1
ATOM 516 C C . LEU A 1 72 ? -8.177 7.945 -7.767 1.00 84.56 72 LEU A C 1
ATOM 518 O O . LEU A 1 72 ? -9.179 7.642 -7.122 1.00 84.56 72 LEU A O 1
ATOM 522 N N . GLY A 1 73 ? -6.996 8.161 -7.185 1.00 82.31 73 GLY A N 1
ATOM 523 C CA . GLY A 1 73 ? -6.784 8.084 -5.742 1.00 82.31 73 GLY A CA 1
ATOM 524 C C . GLY A 1 73 ? -7.589 9.132 -4.974 1.00 82.31 73 GLY A C 1
ATOM 525 O O . GLY A 1 73 ? -8.191 8.814 -3.950 1.00 82.31 73 GLY A O 1
ATOM 526 N N . CYS A 1 74 ? -7.664 10.360 -5.493 1.00 81.88 74 CYS A N 1
ATOM 527 C CA . CYS A 1 74 ? -8.465 11.433 -4.910 1.00 81.88 74 CYS A CA 1
ATOM 528 C C . CYS A 1 74 ? -9.968 11.127 -5.007 1.00 81.88 74 CYS A C 1
ATOM 530 O O . CYS A 1 74 ? -10.696 11.277 -4.028 1.00 81.88 74 CYS A O 1
ATOM 532 N N . MET A 1 75 ? -10.425 10.606 -6.149 1.00 81.81 75 MET A N 1
ATOM 533 C CA . MET A 1 75 ? -11.811 10.177 -6.344 1.00 81.81 75 MET A CA 1
ATOM 534 C C . MET A 1 75 ? -12.195 9.062 -5.366 1.00 81.81 75 MET A C 1
ATOM 536 O O . MET A 1 75 ? -13.227 9.152 -4.706 1.00 81.81 75 MET A O 1
ATOM 540 N N . LEU A 1 76 ? -11.338 8.050 -5.205 1.00 78.12 76 LEU A N 1
ATOM 541 C CA . LEU A 1 76 ? -11.536 6.976 -4.232 1.00 78.12 76 LEU A CA 1
ATOM 542 C C . LEU A 1 76 ? -11.533 7.491 -2.793 1.00 78.12 76 LEU A C 1
ATOM 544 O O . LEU A 1 76 ? -12.371 7.073 -2.000 1.00 78.12 76 LEU A O 1
ATOM 548 N N . HIS A 1 77 ? -10.656 8.437 -2.457 1.00 74.50 77 HIS A N 1
ATOM 549 C CA . HIS A 1 77 ? -10.660 9.077 -1.145 1.00 74.50 77 HIS A CA 1
ATOM 550 C C . HIS A 1 77 ? -11.974 9.834 -0.893 1.00 74.50 77 HIS A C 1
ATOM 552 O O . HIS A 1 77 ? -12.569 9.709 0.175 1.00 74.50 77 HIS A O 1
ATOM 558 N N . LEU A 1 78 ? -12.482 10.578 -1.876 1.00 72.19 78 LEU A N 1
ATOM 559 C CA . LEU A 1 78 ? -13.758 11.283 -1.757 1.00 72.19 78 LEU A CA 1
ATOM 560 C C . LEU A 1 78 ? -14.942 10.313 -1.634 1.00 72.19 78 LEU A C 1
ATOM 562 O O . LEU A 1 78 ? -15.827 10.546 -0.819 1.00 72.19 78 LEU A O 1
ATOM 566 N N . LEU A 1 79 ? -14.947 9.203 -2.373 1.00 69.81 79 LEU A N 1
ATOM 567 C CA . LEU A 1 79 ? -16.012 8.196 -2.308 1.00 69.81 79 LEU A CA 1
ATOM 568 C C . LEU A 1 79 ? -15.976 7.333 -1.039 1.00 69.81 79 LEU A C 1
ATOM 570 O O . LEU A 1 79 ? -17.030 6.930 -0.561 1.00 69.81 79 LEU A O 1
ATOM 574 N N . LEU A 1 80 ? -14.795 7.046 -0.485 1.00 66.94 80 LEU A N 1
ATOM 575 C CA . LEU A 1 80 ? -14.633 6.117 0.642 1.00 66.94 80 LEU A CA 1
ATOM 576 C C . LEU A 1 80 ? -14.391 6.798 1.988 1.00 66.94 80 LEU A C 1
ATOM 578 O O . LEU A 1 80 ? -14.587 6.169 3.019 1.00 66.94 80 LEU A O 1
ATOM 582 N N . VAL A 1 81 ? -13.942 8.053 2.020 1.00 64.44 81 VAL A N 1
ATOM 583 C CA . VAL A 1 81 ? -13.623 8.757 3.276 1.00 64.44 81 VAL A CA 1
ATOM 584 C C . VAL A 1 81 ? -14.618 9.881 3.542 1.00 64.44 81 VAL A C 1
ATOM 586 O O . VAL A 1 81 ? -15.076 10.043 4.676 1.00 64.44 81 VAL A O 1
ATOM 589 N N . ALA A 1 82 ? -15.027 10.633 2.513 1.00 65.44 82 ALA A N 1
ATOM 590 C CA . ALA A 1 82 ? -15.968 11.740 2.691 1.00 65.44 82 ALA A CA 1
ATOM 591 C C . ALA A 1 82 ? -17.360 11.323 3.220 1.00 65.44 82 ALA A C 1
ATOM 593 O O . ALA A 1 82 ? -17.869 12.039 4.088 1.00 65.44 82 ALA A O 1
ATOM 594 N N . PRO A 1 83 ? -17.983 10.199 2.795 1.00 61.31 83 PRO A N 1
ATOM 595 C CA . PRO A 1 83 ? -19.292 9.814 3.330 1.00 61.31 83 PRO A CA 1
ATOM 596 C C . PRO A 1 83 ? -19.216 9.229 4.746 1.00 61.31 83 PRO A C 1
ATOM 598 O O . PRO A 1 83 ? -20.137 9.426 5.538 1.00 61.31 83 PRO A O 1
ATOM 601 N N . PHE A 1 84 ? -18.107 8.579 5.110 1.00 58.28 84 PHE A N 1
ATOM 602 C CA . PHE A 1 84 ? -17.946 7.943 6.424 1.00 58.28 84 PHE A CA 1
ATOM 603 C C . PHE A 1 84 ? -17.547 8.919 7.533 1.00 58.28 84 PHE A C 1
ATOM 605 O O . PHE A 1 84 ? -17.697 8.598 8.709 1.00 58.28 84 PHE A O 1
ATOM 612 N N . ARG A 1 85 ? -17.149 10.150 7.183 1.00 58.28 85 ARG A N 1
ATOM 613 C CA . ARG A 1 85 ? -16.867 11.237 8.139 1.00 58.28 85 ARG A CA 1
ATOM 614 C C . ARG A 1 85 ? -18.089 11.669 8.971 1.00 58.28 85 ARG A C 1
ATOM 616 O O . ARG A 1 85 ? -17.947 12.482 9.876 1.00 58.28 85 ARG A O 1
ATOM 623 N N . ARG A 1 86 ? -19.292 11.173 8.648 1.00 56.91 86 ARG A N 1
ATOM 624 C CA . ARG A 1 86 ? -20.542 11.430 9.387 1.00 56.91 86 ARG A CA 1
ATOM 625 C C . ARG A 1 86 ? -20.888 10.352 10.428 1.00 56.91 86 ARG A C 1
ATOM 627 O O . ARG A 1 86 ? -21.852 10.541 11.164 1.00 56.91 86 ARG A O 1
ATOM 634 N N . LEU A 1 87 ? -20.149 9.239 10.495 1.00 57.22 87 LEU A N 1
ATOM 635 C CA . LEU A 1 87 ? -20.369 8.168 11.476 1.00 57.22 87 LEU A CA 1
ATOM 636 C C . LEU A 1 87 ? -19.546 8.389 12.756 1.00 57.22 87 LEU A C 1
ATOM 638 O O . LEU A 1 87 ? -18.496 9.022 12.730 1.00 57.22 87 LEU A O 1
ATOM 642 N N . ALA A 1 88 ? -20.012 7.834 13.880 1.00 55.66 88 ALA A N 1
ATOM 643 C CA . ALA A 1 88 ? -19.280 7.855 15.147 1.00 55.66 88 ALA A CA 1
ATOM 644 C C . ALA A 1 88 ? -17.878 7.222 15.008 1.00 55.66 88 ALA A C 1
ATOM 646 O O . ALA A 1 88 ? -17.718 6.208 14.324 1.00 55.66 88 ALA A O 1
ATOM 647 N N . ALA A 1 89 ? -16.881 7.789 15.700 1.00 59.41 89 ALA A N 1
ATOM 648 C CA . ALA A 1 89 ? -15.450 7.504 15.518 1.00 59.41 89 ALA A CA 1
ATOM 649 C C . ALA A 1 89 ? -15.068 6.007 15.532 1.00 59.41 89 ALA A C 1
ATOM 651 O O . ALA A 1 89 ? -14.231 5.578 14.742 1.00 59.41 89 ALA A O 1
ATOM 652 N N . ALA A 1 90 ? -15.712 5.185 16.371 1.00 58.16 90 ALA A N 1
ATOM 653 C CA . ALA A 1 90 ? -15.457 3.740 16.419 1.00 58.16 90 ALA A CA 1
ATOM 654 C C . ALA A 1 90 ? -16.033 2.979 15.205 1.00 58.16 90 ALA A C 1
ATOM 656 O O . ALA A 1 90 ? -15.400 2.062 14.686 1.00 58.16 90 ALA A O 1
ATOM 657 N N . GLY A 1 91 ? -17.209 3.382 14.712 1.00 61.34 91 GLY A N 1
ATOM 658 C CA . GLY A 1 91 ? -17.812 2.807 13.505 1.00 61.34 91 GLY A CA 1
ATOM 659 C C . GLY A 1 91 ? -17.083 3.229 12.227 1.00 61.34 91 GLY A C 1
ATOM 660 O O . GLY A 1 91 ? -17.056 2.480 11.255 1.00 61.34 91 GLY A O 1
ATOM 661 N N . GLN A 1 92 ? -16.440 4.397 12.242 1.00 66.06 92 GLN A N 1
ATOM 662 C CA . GLN A 1 92 ? -15.700 4.943 11.107 1.00 66.06 92 GLN A CA 1
ATOM 663 C C . GLN A 1 92 ? -14.436 4.131 10.772 1.00 66.06 92 GLN A C 1
ATOM 665 O O . GLN A 1 92 ? -14.154 3.907 9.592 1.00 66.06 92 GLN A O 1
ATOM 670 N N . ILE A 1 93 ? -13.708 3.635 11.781 1.00 68.38 93 ILE A N 1
ATOM 671 C CA . ILE A 1 93 ? -12.507 2.805 11.574 1.00 68.38 93 ILE A CA 1
ATOM 672 C C . ILE A 1 93 ? -12.891 1.488 10.895 1.00 68.38 93 ILE A C 1
ATOM 674 O O . ILE A 1 93 ? -12.351 1.156 9.844 1.00 68.38 93 ILE A O 1
ATOM 678 N N . VAL A 1 94 ? -13.864 0.766 11.459 1.00 71.31 94 VAL A N 1
ATOM 679 C CA . VAL A 1 94 ? -14.289 -0.542 10.935 1.00 71.31 94 VAL A CA 1
ATOM 680 C C . VAL A 1 94 ? -14.917 -0.395 9.548 1.00 71.31 94 VAL A C 1
ATOM 682 O O . VAL A 1 94 ? -14.575 -1.146 8.641 1.00 71.31 94 VAL A O 1
ATOM 685 N N . ALA A 1 95 ? -15.768 0.612 9.338 1.00 73.88 95 ALA A N 1
ATOM 686 C CA . ALA A 1 95 ? -16.418 0.821 8.048 1.00 73.88 95 ALA A CA 1
ATOM 687 C C . ALA A 1 95 ? -15.429 1.220 6.939 1.00 73.88 95 ALA A C 1
ATOM 689 O O . ALA A 1 95 ? -15.508 0.686 5.834 1.00 73.88 95 ALA A O 1
ATOM 690 N N . SER A 1 96 ? -14.472 2.112 7.224 1.00 75.44 96 SER A N 1
ATOM 691 C CA . SER A 1 96 ? -13.448 2.512 6.244 1.00 75.44 96 SER A CA 1
ATOM 692 C C . SER A 1 96 ? -12.471 1.381 5.918 1.00 75.44 96 SER A C 1
ATOM 694 O O . SER A 1 96 ? -12.085 1.219 4.760 1.00 75.44 96 SER A O 1
ATOM 696 N N . LEU A 1 97 ? -12.133 0.548 6.905 1.00 79.38 97 LEU A N 1
ATOM 697 C CA . LEU A 1 97 ? -11.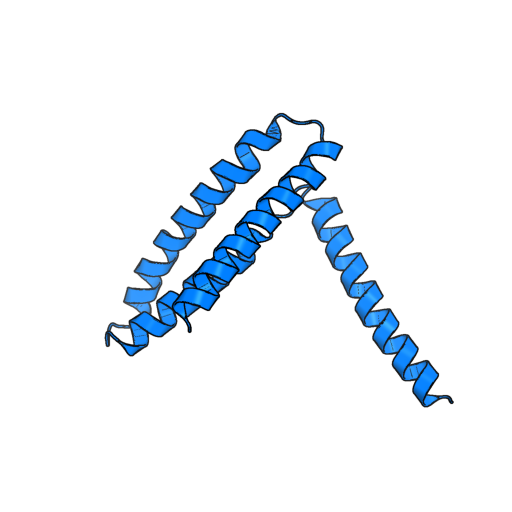377 -0.685 6.705 1.00 79.38 97 LEU A CA 1
ATOM 698 C C . LEU A 1 97 ? -12.106 -1.649 5.778 1.00 79.38 97 LEU A C 1
ATOM 700 O O . LEU A 1 97 ? -11.551 -2.044 4.760 1.00 79.38 97 LEU A O 1
ATOM 704 N N . THR A 1 98 ? -13.346 -2.014 6.105 1.00 81.75 98 THR A N 1
ATOM 705 C CA . THR A 1 98 ? -14.110 -2.986 5.316 1.00 81.75 98 THR A CA 1
ATOM 706 C C . THR A 1 98 ? -14.371 -2.471 3.902 1.00 81.75 98 THR A C 1
ATOM 708 O O . THR A 1 98 ? -14.212 -3.221 2.942 1.00 81.75 98 THR A O 1
ATOM 711 N N . ALA A 1 99 ? -14.700 -1.185 3.751 1.00 81.75 99 ALA A N 1
ATOM 712 C CA . ALA A 1 99 ? -14.913 -0.580 2.442 1.00 81.75 99 ALA A CA 1
ATOM 713 C C . ALA A 1 99 ? -13.616 -0.521 1.617 1.00 81.75 99 ALA A C 1
ATOM 715 O O . ALA A 1 99 ? -13.615 -0.908 0.449 1.00 81.75 99 ALA A O 1
ATOM 716 N N . SER A 1 100 ? -12.499 -0.083 2.211 1.00 82.62 100 SER A N 1
ATOM 717 C CA . SER A 1 100 ? -11.219 -0.006 1.496 1.00 82.62 100 SER A CA 1
ATOM 718 C C . SER A 1 100 ? -10.633 -1.383 1.181 1.00 82.62 100 SER A C 1
ATOM 720 O O . SER A 1 100 ? -10.042 -1.543 0.118 1.00 82.62 100 SER A O 1
ATOM 722 N N . LEU A 1 101 ? -10.848 -2.382 2.043 1.00 84.69 101 LEU A N 1
ATOM 723 C CA . LEU A 1 101 ? -10.490 -3.774 1.777 1.00 84.69 101 LEU A CA 1
ATOM 724 C C . LEU A 1 101 ? -11.317 -4.341 0.620 1.00 84.69 101 LEU A C 1
ATOM 726 O O . LEU A 1 101 ? -10.749 -4.920 -0.297 1.00 84.69 101 LEU A O 1
ATOM 730 N N . GLY A 1 102 ? -12.638 -4.138 0.624 1.00 85.00 102 GLY A N 1
ATOM 731 C CA . GLY A 1 102 ? -13.508 -4.598 -0.460 1.00 85.00 102 GLY A CA 1
ATOM 732 C C . GLY A 1 102 ? -13.108 -4.006 -1.811 1.00 85.00 102 GLY A C 1
ATOM 733 O O . GLY A 1 102 ? -13.008 -4.726 -2.799 1.00 85.00 102 GLY A O 1
ATOM 734 N N . VAL A 1 103 ? -12.796 -2.708 -1.850 1.00 84.44 103 VAL A N 1
ATOM 735 C CA . VAL A 1 103 ? -12.288 -2.067 -3.070 1.00 84.44 103 VAL A CA 1
ATOM 736 C C . VAL A 1 103 ? -10.914 -2.601 -3.467 1.00 84.44 103 VAL A C 1
ATOM 738 O O . VAL A 1 103 ? -10.693 -2.832 -4.652 1.00 84.44 103 VAL A O 1
ATOM 741 N N . ALA A 1 104 ? -10.002 -2.812 -2.513 1.00 86.38 104 ALA A N 1
ATOM 742 C CA . ALA A 1 104 ? -8.685 -3.374 -2.801 1.00 86.38 104 ALA A CA 1
ATOM 743 C C . ALA A 1 104 ? -8.796 -4.762 -3.449 1.00 86.38 104 ALA A C 1
ATOM 745 O O . ALA A 1 104 ? -8.157 -4.992 -4.469 1.00 86.38 104 ALA A O 1
ATOM 746 N N . LEU A 1 105 ? -9.662 -5.633 -2.920 1.00 87.06 105 LEU A N 1
ATOM 747 C CA . LEU A 1 105 ? -9.901 -6.972 -3.468 1.00 87.06 105 LEU A CA 1
ATO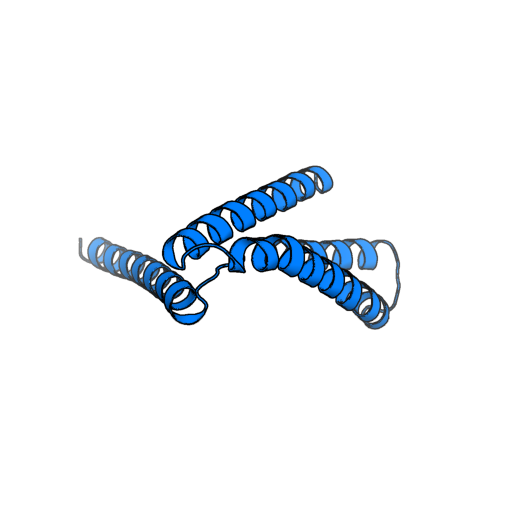M 748 C C . LEU A 1 105 ? -10.501 -6.917 -4.875 1.00 87.06 105 LEU A C 1
ATOM 750 O O . LEU A 1 105 ? -10.009 -7.590 -5.767 1.00 87.06 105 LEU A O 1
ATOM 754 N N . ILE A 1 106 ? -11.501 -6.060 -5.111 1.00 87.62 106 ILE A N 1
ATOM 755 C CA . ILE A 1 106 ? -12.079 -5.887 -6.455 1.00 87.62 106 ILE A CA 1
ATOM 756 C C . ILE A 1 106 ? -11.015 -5.396 -7.445 1.00 87.62 106 ILE A C 1
ATOM 758 O O . ILE A 1 106 ? -10.944 -5.885 -8.571 1.00 87.62 106 ILE A O 1
ATOM 762 N N . LEU A 1 107 ? -10.187 -4.426 -7.043 1.00 85.12 107 LEU A N 1
ATOM 763 C CA . LEU A 1 107 ? -9.096 -3.927 -7.881 1.00 85.12 107 LEU A CA 1
ATOM 764 C C . LEU A 1 107 ? -8.067 -5.021 -8.172 1.00 85.12 107 LEU A C 1
ATOM 766 O O . LEU A 1 107 ? -7.578 -5.098 -9.296 1.00 85.12 107 LEU A O 1
ATOM 770 N N . GLU A 1 108 ? -7.755 -5.856 -7.184 1.00 86.19 108 GLU A N 1
ATOM 771 C CA . GLU A 1 108 ? -6.824 -6.973 -7.310 1.00 86.19 108 GLU A CA 1
ATOM 772 C C . GLU A 1 108 ? -7.379 -8.090 -8.208 1.00 86.19 108 GLU A C 1
ATOM 774 O O . GLU A 1 108 ? -6.668 -8.561 -9.091 1.00 86.19 108 GLU A O 1
ATOM 779 N N . ASP A 1 109 ? -8.660 -8.437 -8.089 1.00 87.38 109 ASP A N 1
ATOM 780 C CA . ASP A 1 109 ? -9.320 -9.434 -8.941 1.00 87.38 109 ASP A CA 1
ATOM 781 C C . ASP A 1 109 ? -9.392 -8.979 -10.405 1.00 87.38 109 ASP A C 1
ATOM 783 O O . ASP A 1 109 ? -9.017 -9.718 -11.320 1.00 87.38 109 ASP A O 1
ATOM 787 N N . VAL A 1 110 ? -9.814 -7.730 -10.645 1.00 85.00 110 VAL A N 1
ATOM 788 C CA . VAL A 1 110 ? -9.810 -7.121 -11.990 1.00 85.00 110 VAL A CA 1
ATOM 789 C C . VAL A 1 110 ? -8.397 -7.119 -12.568 1.00 85.00 110 VAL A C 1
ATOM 791 O O . VAL A 1 110 ? -8.192 -7.334 -13.765 1.00 85.00 110 VAL A O 1
ATOM 794 N N . PHE A 1 111 ? -7.410 -6.882 -11.710 1.00 79.56 111 PHE A N 1
ATOM 795 C CA . PHE A 1 111 ? -6.013 -6.871 -12.083 1.00 79.56 111 PHE A CA 1
ATOM 796 C C . PHE A 1 111 ? -5.486 -8.262 -12.461 1.00 79.56 111 PHE A C 1
ATOM 798 O O . PHE A 1 111 ? -4.860 -8.389 -13.514 1.00 79.56 111 PHE A O 1
ATOM 805 N N . VAL A 1 112 ? -5.742 -9.292 -11.649 1.00 84.94 112 VAL A N 1
ATOM 806 C CA . VAL A 1 112 ? -5.341 -10.678 -11.938 1.00 84.94 112 VAL A CA 1
ATOM 807 C C . VAL A 1 112 ? -5.971 -11.136 -13.249 1.00 84.94 112 VAL A C 1
ATOM 809 O O . VAL A 1 112 ? -5.275 -11.682 -14.105 1.00 84.94 112 VAL A O 1
ATOM 812 N N . TRP A 1 113 ? -7.250 -10.821 -13.461 1.00 83.81 113 TRP A N 1
ATOM 813 C CA . TRP A 1 113 ? -7.938 -11.104 -14.718 1.00 83.81 113 TRP A CA 1
ATOM 814 C C . TRP A 1 113 ? -7.296 -10.411 -15.930 1.00 83.81 113 TRP A C 1
ATOM 816 O O . TRP A 1 113 ? -7.248 -10.982 -17.010 1.00 83.81 113 TRP A O 1
ATOM 826 N N . TRP A 1 114 ? -6.751 -9.202 -15.770 1.00 78.38 114 TRP A N 1
ATOM 827 C CA . TRP A 1 114 ? -6.047 -8.488 -16.844 1.00 78.38 114 TRP A CA 1
ATOM 828 C C . TRP A 1 114 ? -4.603 -8.981 -17.096 1.00 78.38 114 TRP A C 1
ATOM 830 O O . TRP A 1 114 ? -3.927 -8.521 -18.034 1.00 78.38 114 TRP A O 1
ATOM 840 N N . GLN A 1 115 ? -4.076 -9.856 -16.235 1.00 73.00 115 GLN A N 1
ATOM 841 C CA . GLN A 1 115 ? -2.760 -10.482 -16.398 1.00 73.00 115 GLN A CA 1
ATOM 842 C C . GLN A 1 115 ? -2.804 -11.927 -16.896 1.00 73.00 115 GLN A C 1
ATOM 844 O O . GLN A 1 115 ? -1.829 -12.333 -17.532 1.00 73.00 115 GLN A O 1
ATOM 849 N N . GLY A 1 116 ? -3.876 -12.667 -16.595 1.00 61.22 116 GLY A N 1
ATOM 850 C CA . GLY A 1 116 ? -4.160 -13.984 -17.178 1.00 61.22 116 GLY A CA 1
ATOM 851 C C . GLY A 1 116 ? -4.562 -13.891 -18.642 1.00 61.22 116 GLY A C 1
ATOM 852 O O . GLY A 1 116 ? -4.200 -14.827 -19.387 1.00 61.22 116 GLY A O 1
#

Radius of gyration: 19.06 Å; chains: 1; bounding box: 39×40×48 Å